Protein AF-A0A0S6W4I0-F1 (afdb_monomer_lite)

Sequence (98 aa):
MNDKISETAMAIASLRALANYESDAAIQSRDNLAECFLPEDRQAALKTLNSRAMIKPQIPQGMYEYVIARTTYFDSVFVEALKNSIEQIVFLGAGFNS

Radius of gyration: 14.66 Å; chains: 1; bounding box: 34×31×39 Å

Secondary structure (DSSP, 8-state):
------HHHHHHHHHHHHHTT-SSTTT----TTGGGGS-HHHHHHHSSHHHHHHHGGGSPTTHHHHHHHHHHHHHHHHHHHHHTT------TT-TT--

Foldseek 3Di:
DPPDQDPVLLVLLLLLCLLCPDPDPLSRHPPPCSLVPHPPVSVVLNPDPVSSVVVVVVDPPPPSVVSSVVLVVVVVVVVVCVVVVVPDDDDDPCRPPD

Structure (mmCIF, N/CA/C/O backbone):
data_AF-A0A0S6W4I0-F1
#
_entry.id   AF-A0A0S6W4I0-F1
#
loop_
_atom_site.group_PDB
_atom_site.id
_atom_site.type_symbol
_atom_site.label_atom_id
_atom_site.label_alt_id
_atom_site.label_comp_id
_atom_site.label_asym_id
_atom_site.label_entity_id
_atom_site.label_seq_id
_atom_site.pdbx_PDB_ins_code
_atom_site.Cartn_x
_atom_site.Cartn_y
_atom_site.Cartn_z
_atom_site.occupancy
_atom_site.B_iso_or_equiv
_atom_site.auth_seq_id
_atom_site.auth_comp_id
_atom_site.auth_asym_id
_atom_site.auth_atom_id
_atom_site.pdbx_PDB_model_num
ATOM 1 N N . MET A 1 1 ? 16.882 -17.743 12.574 1.00 37.91 1 MET A N 1
ATOM 2 C CA . MET A 1 1 ? 15.618 -17.811 11.816 1.00 37.91 1 MET A CA 1
ATOM 3 C C . MET A 1 1 ? 15.861 -17.058 10.528 1.00 37.91 1 MET A C 1
ATOM 5 O O . MET A 1 1 ? 16.411 -15.970 10.589 1.00 37.91 1 MET A O 1
ATOM 9 N N . ASN A 1 2 ? 15.609 -17.677 9.377 1.00 44.56 2 ASN A N 1
ATOM 10 C CA . ASN A 1 2 ? 15.698 -16.970 8.104 1.00 44.56 2 ASN A CA 1
ATOM 11 C C . ASN A 1 2 ? 14.382 -16.189 7.992 1.00 44.56 2 ASN A C 1
ATOM 13 O O . ASN A 1 2 ? 13.383 -16.766 7.565 1.00 44.56 2 ASN A O 1
ATOM 17 N N . ASP A 1 3 ? 14.343 -14.953 8.497 1.00 58.38 3 ASP A N 1
ATOM 18 C CA . ASP A 1 3 ? 13.152 -14.094 8.445 1.00 58.38 3 ASP A CA 1
ATOM 19 C C . ASP A 1 3 ? 12.915 -13.681 6.995 1.00 58.38 3 ASP A C 1
ATOM 21 O O . ASP A 1 3 ? 13.332 -12.625 6.520 1.00 58.38 3 ASP A O 1
ATOM 25 N N . LYS A 1 4 ? 12.305 -14.592 6.238 1.00 77.12 4 LYS A N 1
ATOM 26 C CA . LYS A 1 4 ? 11.978 -14.366 4.843 1.00 77.12 4 LYS A CA 1
ATOM 27 C C . LYS A 1 4 ? 10.815 -13.385 4.806 1.00 77.12 4 LYS A C 1
ATOM 29 O O . LYS A 1 4 ? 9.686 -13.737 5.147 1.00 77.12 4 LYS A O 1
ATOM 34 N N . ILE A 1 5 ? 11.113 -12.153 4.408 1.00 81.62 5 ILE A N 1
ATOM 35 C CA . ILE A 1 5 ? 10.112 -11.122 4.145 1.00 81.62 5 ILE A CA 1
ATOM 36 C C . ILE A 1 5 ? 9.054 -11.700 3.198 1.00 81.62 5 ILE A C 1
ATOM 38 O O . ILE A 1 5 ? 9.375 -12.367 2.213 1.00 81.62 5 ILE A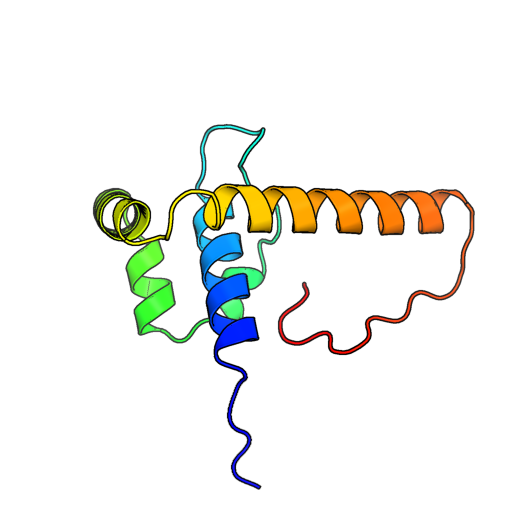 O 1
ATOM 42 N N . SER A 1 6 ? 7.779 -11.470 3.514 1.00 91.06 6 SER A N 1
ATOM 43 C CA . SER A 1 6 ? 6.681 -11.916 2.660 1.00 91.06 6 SER A CA 1
ATOM 44 C C . SER A 1 6 ? 6.731 -11.180 1.322 1.00 91.06 6 SER A C 1
ATOM 46 O O . SER A 1 6 ? 6.536 -9.964 1.269 1.00 91.06 6 SER A O 1
ATOM 48 N N . GLU A 1 7 ? 6.934 -11.925 0.234 1.00 92.19 7 GLU A N 1
ATOM 49 C CA . GLU A 1 7 ? 6.901 -11.381 -1.130 1.00 92.19 7 GLU A CA 1
ATOM 50 C C . GLU A 1 7 ? 5.561 -10.710 -1.435 1.00 92.19 7 GLU A C 1
ATOM 52 O O . GLU A 1 7 ? 5.512 -9.677 -2.098 1.00 92.19 7 GLU A O 1
ATOM 57 N N . THR A 1 8 ? 4.466 -11.247 -0.888 1.00 93.38 8 THR A N 1
ATOM 58 C CA . THR A 1 8 ? 3.146 -10.627 -1.011 1.00 93.38 8 THR A CA 1
ATOM 59 C C . THR A 1 8 ? 3.106 -9.283 -0.293 1.00 93.38 8 THR A C 1
ATOM 61 O O . THR A 1 8 ? 2.657 -8.306 -0.882 1.00 93.38 8 THR A O 1
ATOM 64 N N . ALA A 1 9 ? 3.605 -9.194 0.945 1.00 94.81 9 ALA A N 1
ATOM 65 C CA . ALA A 1 9 ? 3.640 -7.923 1.672 1.00 94.81 9 ALA A CA 1
ATOM 66 C C . ALA A 1 9 ? 4.488 -6.880 0.928 1.00 94.81 9 ALA A C 1
ATOM 68 O O . ALA A 1 9 ? 4.058 -5.740 0.762 1.00 94.81 9 ALA A O 1
ATOM 69 N N . MET A 1 10 ? 5.646 -7.295 0.414 1.00 95.75 10 MET A N 1
ATOM 70 C CA . MET A 1 10 ? 6.557 -6.443 -0.344 1.00 95.75 10 MET A CA 1
ATOM 71 C C . MET A 1 10 ? 5.944 -5.970 -1.675 1.00 95.75 10 MET A C 1
ATOM 73 O O . MET A 1 10 ? 6.055 -4.795 -2.027 1.00 95.75 10 MET A O 1
ATOM 77 N N . ALA A 1 11 ? 5.259 -6.850 -2.412 1.00 94.94 11 ALA A N 1
ATOM 78 C CA . ALA A 1 11 ? 4.557 -6.486 -3.643 1.00 94.94 11 ALA A CA 1
ATOM 79 C C . ALA A 1 11 ? 3.444 -5.465 -3.372 1.00 94.94 11 ALA A C 1
ATOM 81 O O . ALA A 1 11 ? 3.363 -4.450 -4.057 1.00 94.94 11 ALA A O 1
ATOM 82 N N . ILE A 1 12 ? 2.631 -5.689 -2.336 1.00 96.56 12 ILE A N 1
ATOM 83 C CA . ILE A 1 12 ? 1.566 -4.759 -1.948 1.00 96.56 12 ILE A CA 1
ATOM 84 C C . ILE A 1 12 ? 2.131 -3.393 -1.541 1.00 96.56 12 ILE A C 1
ATOM 86 O O . ILE A 1 12 ? 1.634 -2.378 -2.025 1.00 96.56 12 ILE A O 1
ATOM 90 N N . ALA A 1 13 ? 3.175 -3.357 -0.707 1.00 97.00 13 ALA A N 1
ATOM 91 C CA . ALA A 1 13 ? 3.827 -2.107 -0.316 1.00 97.00 13 ALA A CA 1
ATOM 92 C C . ALA A 1 13 ? 4.407 -1.366 -1.532 1.00 97.00 13 ALA A C 1
ATOM 94 O O . ALA A 1 13 ? 4.247 -0.156 -1.647 1.00 97.00 13 ALA A O 1
ATOM 95 N N . SER A 1 14 ? 4.991 -2.093 -2.495 1.00 96.56 14 SER A N 1
ATOM 96 C CA . SER A 1 14 ? 5.527 -1.500 -3.732 1.00 96.56 14 SER A CA 1
ATOM 97 C C . SER A 1 14 ? 4.437 -0.800 -4.553 1.00 96.56 14 SER A C 1
ATOM 99 O O . SER A 1 14 ? 4.665 0.286 -5.081 1.00 96.56 14 SER A O 1
ATOM 101 N N . LEU A 1 15 ? 3.242 -1.397 -4.644 1.00 96.75 15 LEU A N 1
ATOM 102 C CA . LEU A 1 15 ? 2.109 -0.805 -5.363 1.00 96.75 15 LEU A CA 1
ATOM 103 C C . LEU A 1 15 ? 1.556 0.432 -4.643 1.00 96.75 15 LEU A C 1
ATOM 105 O O . LEU A 1 15 ? 1.268 1.425 -5.305 1.00 96.75 15 LEU A O 1
ATOM 109 N N . ARG A 1 16 ? 1.458 0.415 -3.305 1.00 97.12 16 ARG A N 1
ATOM 110 C CA . ARG A 1 16 ? 1.037 1.599 -2.533 1.00 97.12 16 ARG A CA 1
ATOM 111 C C . ARG A 1 16 ? 2.056 2.736 -2.615 1.00 97.12 16 ARG A C 1
ATOM 113 O O . ARG A 1 16 ? 1.667 3.880 -2.821 1.00 97.12 16 ARG A O 1
ATOM 120 N N . ALA A 1 17 ? 3.349 2.417 -2.559 1.00 97.31 17 ALA A N 1
ATOM 121 C CA . ALA A 1 17 ? 4.421 3.392 -2.745 1.00 97.31 17 ALA A CA 1
ATOM 122 C C . ALA A 1 17 ? 4.369 4.031 -4.140 1.00 97.31 17 ALA A C 1
ATOM 124 O O . ALA A 1 17 ? 4.448 5.251 -4.264 1.00 97.31 17 ALA A O 1
ATOM 125 N N . LEU A 1 18 ? 4.168 3.227 -5.192 1.00 96.50 18 LEU A N 1
ATOM 126 C CA . LEU A 1 18 ? 3.968 3.733 -6.552 1.00 96.50 18 LEU A CA 1
ATOM 127 C C . LEU A 1 18 ? 2.747 4.659 -6.638 1.00 96.50 18 LEU A C 1
ATOM 129 O O . LEU A 1 18 ? 2.832 5.719 -7.262 1.00 96.50 18 LEU A O 1
ATOM 133 N N . ALA A 1 19 ? 1.655 4.292 -5.967 1.00 95.81 19 ALA A N 1
ATOM 134 C CA . ALA A 1 19 ? 0.411 5.049 -5.963 1.00 95.81 19 ALA A CA 1
ATOM 135 C C . ALA A 1 19 ? 0.508 6.423 -5.286 1.00 95.81 19 ALA A C 1
ATOM 137 O O . ALA A 1 19 ? -0.281 7.306 -5.613 1.00 95.81 19 ALA A O 1
ATOM 138 N N . ASN A 1 20 ? 1.488 6.673 -4.414 1.00 94.94 20 ASN A N 1
ATOM 139 C CA . ASN A 1 20 ? 1.696 8.015 -3.850 1.00 94.94 20 ASN A CA 1
ATOM 140 C C . ASN A 1 20 ? 2.075 9.054 -4.920 1.00 94.94 20 ASN A C 1
ATOM 142 O O . ASN A 1 20 ? 1.826 10.249 -4.754 1.00 94.94 20 ASN A O 1
ATOM 146 N N . TYR A 1 21 ? 2.664 8.600 -6.030 1.00 93.81 21 TYR A N 1
ATOM 147 C CA . TYR A 1 21 ? 3.107 9.450 -7.136 1.00 93.81 21 TYR A CA 1
ATOM 148 C C . TYR A 1 21 ? 2.031 9.675 -8.208 1.00 93.81 21 TYR A C 1
ATOM 150 O O . TYR A 1 21 ? 2.332 10.276 -9.245 1.00 93.81 21 TYR A O 1
ATOM 158 N N . GLU A 1 22 ? 0.806 9.183 -8.010 1.00 93.19 22 GLU A N 1
ATOM 159 C CA . GLU A 1 22 ? -0.301 9.455 -8.929 1.00 93.19 22 GLU A CA 1
ATOM 160 C C . GLU A 1 22 ? -0.767 10.903 -8.835 1.00 93.19 22 GLU A C 1
ATOM 162 O O . GLU A 1 22 ? -0.841 11.484 -7.754 1.00 93.19 22 GLU A O 1
ATOM 167 N N . SER A 1 23 ? -1.134 11.477 -9.981 1.00 90.94 23 SER A N 1
ATOM 168 C CA . SER A 1 23 ? -1.749 12.806 -10.041 1.00 90.94 23 SER A CA 1
ATOM 169 C C . SER A 1 23 ? -3.266 12.771 -9.869 1.00 90.94 23 SER A C 1
ATOM 171 O O . SER A 1 23 ? -3.860 13.773 -9.482 1.00 90.94 23 SER A O 1
ATOM 173 N N . ASP A 1 24 ? -3.905 11.648 -10.205 1.00 91.19 24 ASP A N 1
ATOM 174 C CA . ASP A 1 24 ? -5.341 11.476 -10.013 1.00 91.19 24 ASP A CA 1
ATOM 175 C C . ASP A 1 24 ? -5.623 11.090 -8.556 1.00 91.19 24 ASP A C 1
ATOM 177 O O . ASP A 1 24 ? -5.225 10.028 -8.079 1.00 91.19 24 ASP A O 1
ATOM 181 N N . ALA A 1 25 ? -6.335 11.972 -7.856 1.00 88.31 25 ALA A N 1
ATOM 182 C CA . ALA A 1 25 ? -6.676 11.816 -6.449 1.00 88.31 25 ALA A CA 1
ATOM 183 C C . ALA A 1 25 ? -7.518 10.562 -6.151 1.00 88.31 25 ALA A C 1
ATOM 185 O O . ALA A 1 25 ? -7.524 10.112 -5.008 1.00 88.31 25 ALA A O 1
ATOM 186 N N . ALA A 1 26 ? -8.222 9.998 -7.140 1.00 87.19 26 ALA A N 1
ATOM 187 C CA . ALA A 1 26 ? -9.001 8.771 -6.966 1.00 87.19 26 ALA A CA 1
ATOM 188 C C . ALA A 1 26 ? -8.123 7.514 -6.848 1.00 87.19 26 ALA A C 1
ATOM 190 O O . ALA A 1 26 ? -8.546 6.525 -6.253 1.00 87.19 26 ALA A O 1
ATOM 191 N N . ILE A 1 27 ? -6.910 7.555 -7.406 1.00 88.50 27 ILE A N 1
ATOM 192 C CA . ILE A 1 27 ? -5.944 6.446 -7.391 1.00 88.50 27 ILE A CA 1
ATOM 193 C C . ILE A 1 27 ? -4.693 6.763 -6.563 1.00 88.50 27 ILE A C 1
ATOM 195 O O . ILE A 1 27 ? -3.872 5.881 -6.317 1.00 88.50 27 ILE A O 1
ATOM 199 N N . GLN A 1 28 ? -4.537 8.010 -6.122 1.00 91.81 28 GLN A N 1
ATOM 200 C CA . GLN A 1 28 ? -3.415 8.416 -5.295 1.00 91.81 28 GLN A CA 1
ATOM 201 C C . GLN A 1 28 ? -3.494 7.766 -3.912 1.00 91.81 28 GLN A C 1
ATOM 203 O O . GLN A 1 28 ? -4.424 8.001 -3.137 1.00 91.81 28 GLN A O 1
ATOM 208 N N . SER A 1 29 ? -2.474 6.977 -3.586 1.00 88.62 29 SER A N 1
ATOM 209 C CA . SER A 1 29 ? -2.269 6.476 -2.228 1.00 88.62 29 SER A CA 1
ATOM 210 C C . SER A 1 29 ? -1.792 7.607 -1.315 1.00 88.62 29 SER A C 1
ATOM 212 O O . SER A 1 29 ? -1.104 8.531 -1.746 1.00 88.62 29 SER A O 1
ATOM 214 N N . ARG A 1 30 ? -2.171 7.539 -0.036 1.00 89.19 30 ARG A N 1
ATOM 215 C CA . ARG A 1 30 ? -1.697 8.454 1.018 1.00 89.19 30 ARG A CA 1
ATOM 216 C C . ARG A 1 30 ? -0.727 7.782 1.995 1.00 89.19 30 ARG A C 1
ATOM 218 O O . ARG A 1 30 ? -0.374 8.376 3.011 1.00 89.19 30 ARG A O 1
ATOM 225 N N . ASP A 1 31 ? -0.290 6.565 1.683 1.00 95.25 31 ASP A N 1
ATOM 226 C CA . ASP A 1 31 ? 0.669 5.788 2.470 1.00 95.25 31 ASP A CA 1
ATOM 227 C C . ASP A 1 31 ? 2.104 6.270 2.201 1.00 95.25 31 ASP A C 1
ATOM 229 O O . ASP A 1 31 ? 2.885 5.630 1.497 1.00 95.25 31 ASP A O 1
ATOM 233 N N . ASN A 1 32 ? 2.465 7.426 2.762 1.00 93.62 32 ASN A N 1
ATOM 234 C CA . ASN A 1 32 ? 3.789 8.043 2.592 1.00 93.62 32 ASN A CA 1
ATOM 235 C C . ASN A 1 32 ? 4.944 7.217 3.192 1.00 93.62 32 ASN A C 1
ATOM 237 O O . ASN A 1 32 ? 6.107 7.567 2.995 1.00 93.62 32 ASN A O 1
ATOM 241 N N . LEU A 1 33 ? 4.639 6.149 3.934 1.00 96.56 33 LEU A N 1
ATOM 242 C CA . LEU A 1 33 ? 5.623 5.284 4.580 1.00 96.56 33 LEU A CA 1
ATOM 243 C C . LEU A 1 33 ? 5.888 4.003 3.780 1.00 96.56 33 LEU A C 1
ATOM 245 O O . LEU A 1 33 ? 6.944 3.401 3.965 1.00 96.56 33 LEU A O 1
ATOM 249 N N . ALA A 1 34 ? 5.004 3.623 2.849 1.00 96.88 34 ALA A N 1
ATOM 250 C CA . ALA A 1 34 ? 5.157 2.443 1.995 1.00 96.88 34 ALA A CA 1
ATOM 251 C C . ALA A 1 34 ? 6.552 2.329 1.360 1.00 96.88 34 ALA A C 1
ATOM 253 O O . ALA A 1 34 ? 7.145 1.251 1.345 1.00 96.88 34 ALA A O 1
ATOM 254 N N . GLU A 1 35 ? 7.079 3.444 0.840 1.00 96.12 35 GLU A N 1
ATOM 255 C CA . GLU A 1 35 ? 8.382 3.491 0.170 1.00 96.12 35 GLU A CA 1
ATOM 256 C C . GLU A 1 35 ? 9.540 3.164 1.126 1.00 96.12 35 GLU A C 1
ATOM 258 O O . GLU A 1 35 ? 10.500 2.511 0.721 1.00 96.12 35 GLU A O 1
ATOM 263 N N . CYS A 1 36 ? 9.424 3.526 2.409 1.00 95.75 36 CYS A N 1
ATOM 264 C CA . CYS A 1 36 ? 10.449 3.272 3.424 1.00 95.75 36 CYS A CA 1
ATOM 265 C C . CYS A 1 36 ? 10.647 1.780 3.723 1.00 95.75 36 CYS A C 1
ATOM 267 O O . CYS A 1 36 ? 11.719 1.394 4.186 1.00 95.75 36 CYS A O 1
ATOM 269 N N . PHE A 1 37 ? 9.644 0.936 3.462 1.00 94.56 37 PHE A N 1
ATOM 270 C CA . PHE A 1 37 ? 9.758 -0.516 3.639 1.00 94.56 37 PHE A CA 1
ATOM 271 C C . PHE A 1 37 ? 10.428 -1.217 2.456 1.00 94.56 37 PHE A C 1
ATOM 273 O O . PHE A 1 37 ? 10.762 -2.400 2.551 1.00 94.56 37 PHE A O 1
ATOM 280 N N . LEU A 1 38 ? 10.593 -0.523 1.328 1.00 95.44 38 LEU A N 1
ATOM 281 C CA . LEU A 1 38 ? 11.132 -1.119 0.117 1.00 95.44 38 LEU A CA 1
ATOM 282 C C . LEU A 1 38 ? 12.664 -1.175 0.161 1.00 95.44 38 LEU A C 1
ATOM 284 O O . LEU A 1 38 ? 13.297 -0.270 0.704 1.00 95.44 38 LEU A O 1
ATOM 288 N N . PRO A 1 39 ? 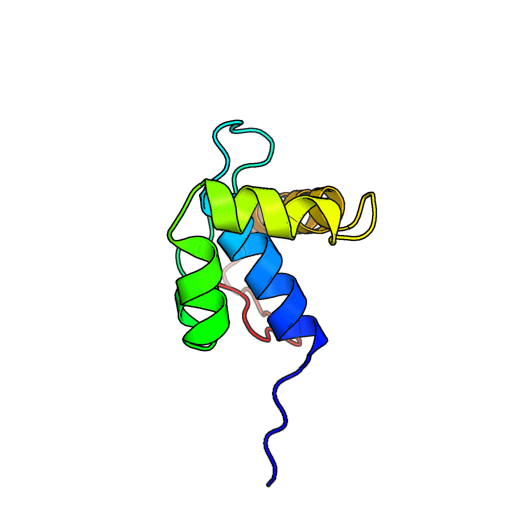13.287 -2.189 -0.457 1.00 94.38 39 PRO A N 1
ATOM 289 C CA . PRO A 1 39 ? 14.724 -2.181 -0.701 1.00 94.38 39 PRO A CA 1
ATOM 290 C C . PRO A 1 39 ? 15.127 -1.049 -1.663 1.00 94.38 39 PRO A C 1
ATOM 292 O O . PRO A 1 39 ? 14.311 -0.528 -2.430 1.00 94.38 39 PRO A O 1
ATOM 295 N N . GLU A 1 40 ? 16.404 -0.662 -1.618 1.00 94.50 40 GLU A N 1
ATOM 296 C CA . GLU A 1 40 ? 16.938 0.513 -2.325 1.00 94.50 40 GLU A CA 1
ATOM 297 C C . GLU A 1 40 ? 16.716 0.478 -3.844 1.00 94.50 40 GLU A C 1
ATOM 299 O O . GLU A 1 40 ? 16.469 1.516 -4.459 1.00 94.50 40 GLU A O 1
ATOM 304 N N . ASP A 1 41 ? 16.767 -0.707 -4.453 1.00 91.12 41 ASP A N 1
ATOM 305 C CA . ASP A 1 41 ? 16.526 -0.918 -5.881 1.00 91.12 41 ASP A CA 1
ATOM 306 C C . ASP A 1 41 ? 15.088 -0.547 -6.276 1.00 91.12 41 ASP A C 1
ATOM 308 O O . ASP A 1 41 ? 14.868 0.152 -7.270 1.00 91.12 41 ASP A O 1
ATOM 312 N N . ARG A 1 42 ? 14.103 -0.936 -5.460 1.00 93.19 42 ARG A N 1
ATOM 313 C CA . ARG A 1 42 ? 12.692 -0.588 -5.669 1.00 93.19 42 ARG A CA 1
ATOM 314 C C . ARG A 1 42 ? 12.416 0.880 -5.370 1.00 93.19 42 ARG A C 1
ATOM 316 O O . ARG A 1 42 ? 11.692 1.505 -6.139 1.00 93.19 42 ARG A O 1
ATOM 323 N N . GLN A 1 43 ? 13.023 1.454 -4.329 1.00 95.19 43 GLN A N 1
ATOM 324 C CA . GLN A 1 43 ? 12.933 2.900 -4.074 1.00 95.19 43 GLN A CA 1
ATOM 325 C C . GLN A 1 43 ? 13.495 3.700 -5.257 1.00 95.19 43 GLN A C 1
ATOM 327 O O . GLN A 1 43 ? 12.866 4.634 -5.752 1.00 95.19 43 GLN A O 1
ATOM 332 N N . ALA A 1 44 ? 14.661 3.308 -5.783 1.00 93.19 44 ALA A N 1
ATOM 333 C CA . ALA A 1 44 ? 15.265 3.956 -6.945 1.00 93.19 44 ALA A CA 1
ATOM 334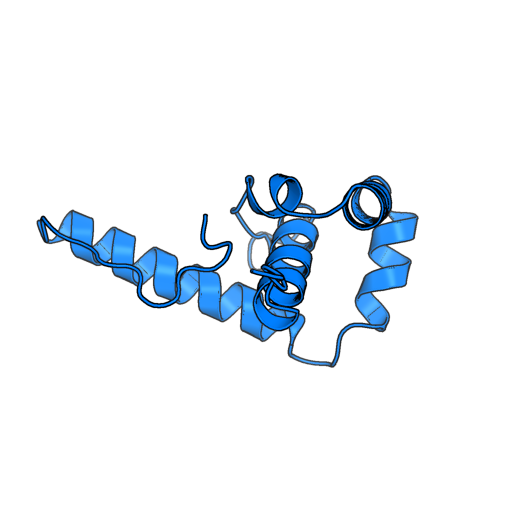 C C . ALA A 1 44 ? 14.344 3.917 -8.175 1.00 93.19 44 ALA A C 1
ATOM 336 O O . ALA A 1 44 ? 14.234 4.915 -8.893 1.00 93.19 44 ALA A O 1
ATOM 337 N N . ALA A 1 45 ? 13.629 2.808 -8.377 1.00 92.25 45 ALA A N 1
ATOM 338 C CA . ALA A 1 45 ? 12.667 2.644 -9.461 1.00 92.25 45 ALA A CA 1
ATOM 339 C C . ALA A 1 45 ? 11.457 3.601 -9.360 1.00 92.25 45 ALA A C 1
ATOM 341 O O . ALA A 1 45 ? 10.821 3.895 -10.376 1.00 92.25 45 ALA A O 1
ATOM 342 N N . LEU A 1 46 ? 11.167 4.158 -8.179 1.00 94.25 46 LEU A N 1
ATOM 343 C CA . LEU A 1 46 ? 10.084 5.125 -7.971 1.00 94.25 46 LEU A CA 1
ATOM 344 C C . LEU A 1 46 ? 10.500 6.584 -8.189 1.00 94.25 46 LEU A C 1
ATOM 346 O O . LEU A 1 46 ? 9.624 7.425 -8.362 1.00 94.25 46 LEU A O 1
ATOM 350 N N . LYS A 1 47 ? 11.797 6.915 -8.255 1.00 91.69 47 LYS A N 1
ATOM 351 C CA . LYS A 1 47 ? 12.272 8.317 -8.243 1.00 91.69 47 LYS A CA 1
ATOM 352 C C . LYS A 1 47 ? 11.911 9.129 -9.487 1.00 91.69 47 LYS A C 1
ATOM 354 O O . LYS A 1 47 ? 11.724 10.340 -9.395 1.00 91.69 47 LYS A O 1
ATOM 359 N N . THR A 1 48 ? 11.804 8.499 -10.658 1.00 93.31 48 THR A N 1
ATOM 360 C CA . THR A 1 48 ? 11.600 9.219 -11.929 1.00 93.31 48 THR A CA 1
ATOM 361 C C . THR A 1 48 ? 10.257 8.896 -12.571 1.00 93.31 48 THR A C 1
ATOM 363 O O . THR A 1 48 ? 9.736 7.792 -12.438 1.00 93.31 48 THR A O 1
ATOM 366 N N . LEU A 1 49 ? 9.698 9.850 -13.322 1.00 93.12 49 LEU A N 1
ATOM 367 C CA . LEU A 1 49 ? 8.459 9.619 -14.068 1.00 93.12 49 LEU A CA 1
ATOM 368 C C . LEU A 1 49 ? 8.616 8.481 -15.087 1.00 93.12 49 LEU A C 1
ATOM 370 O O . LEU A 1 49 ? 7.743 7.624 -15.185 1.00 93.12 49 LEU A O 1
ATOM 374 N N . ASN A 1 50 ? 9.750 8.443 -15.794 1.00 94.75 50 ASN A N 1
ATOM 375 C CA . ASN A 1 50 ? 10.028 7.427 -16.808 1.00 94.75 50 ASN A CA 1
ATOM 376 C C . ASN A 1 50 ? 10.100 6.022 -16.202 1.00 94.75 50 ASN A C 1
ATOM 378 O O . ASN A 1 50 ? 9.497 5.099 -16.738 1.00 94.75 50 ASN A O 1
ATOM 382 N N . SER A 1 51 ? 10.786 5.849 -15.067 1.00 94.00 51 SER A N 1
ATOM 383 C CA . SER A 1 51 ? 10.866 4.543 -14.403 1.00 94.00 51 SER A CA 1
ATOM 384 C C . SER A 1 51 ? 9.493 4.069 -13.924 1.00 94.00 51 SER A C 1
ATOM 386 O O . SER A 1 51 ? 9.110 2.937 -14.209 1.00 94.00 51 SER A O 1
ATOM 388 N N . ARG A 1 52 ? 8.691 4.951 -13.313 1.00 94.31 52 ARG A N 1
ATOM 389 C CA . AR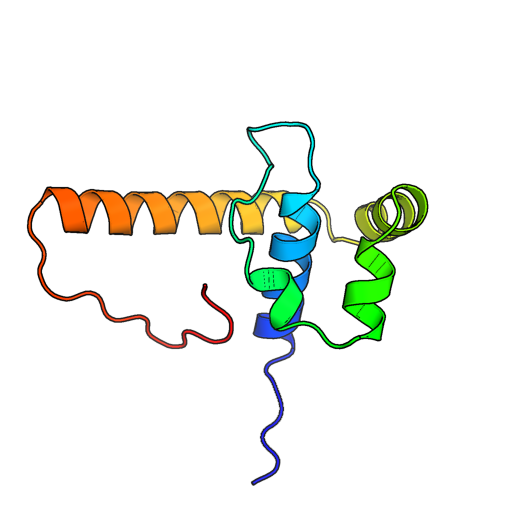G A 1 52 ? 7.305 4.636 -12.922 1.00 94.31 52 ARG A CA 1
ATOM 390 C C . ARG A 1 52 ? 6.437 4.253 -14.127 1.00 94.31 52 ARG A C 1
ATOM 392 O O . ARG A 1 52 ? 5.695 3.274 -14.060 1.00 94.31 52 ARG A O 1
ATOM 399 N N . ALA A 1 53 ? 6.567 4.972 -15.243 1.00 92.94 53 ALA A N 1
ATOM 400 C CA . ALA A 1 53 ? 5.848 4.681 -16.485 1.00 92.94 53 ALA A CA 1
ATOM 401 C C . ALA A 1 53 ? 6.250 3.337 -17.118 1.00 92.94 53 ALA A C 1
ATOM 403 O O . ALA A 1 53 ? 5.414 2.696 -17.745 1.00 92.94 53 ALA A O 1
ATOM 404 N N . MET A 1 54 ? 7.490 2.879 -16.920 1.00 93.88 54 MET A N 1
ATOM 405 C CA . MET A 1 54 ? 7.950 1.559 -17.374 1.00 93.88 54 MET A CA 1
ATOM 406 C C . MET A 1 54 ? 7.461 0.412 -16.480 1.00 93.88 54 MET A C 1
ATOM 408 O O . MET A 1 54 ? 7.311 -0.712 -16.958 1.00 93.88 54 MET A O 1
ATOM 412 N N . ILE A 1 55 ? 7.220 0.669 -15.192 1.00 92.69 55 ILE A N 1
ATOM 413 C CA . ILE A 1 55 ? 6.762 -0.342 -14.224 1.00 92.69 55 ILE A CA 1
ATOM 414 C C . ILE A 1 55 ? 5.264 -0.596 -14.366 1.00 92.69 55 ILE A C 1
ATOM 416 O O . ILE A 1 55 ? 4.846 -1.751 -14.376 1.00 92.69 55 ILE A O 1
ATOM 420 N N . LYS A 1 56 ? 4.452 0.462 -14.500 1.00 90.62 56 LYS A N 1
ATOM 421 C CA . LYS A 1 56 ? 2.982 0.352 -14.529 1.00 90.62 56 LYS A CA 1
ATOM 422 C C . LYS A 1 56 ? 2.438 -0.713 -15.500 1.00 90.62 56 LYS A C 1
ATOM 424 O O . LYS A 1 56 ? 1.606 -1.503 -15.064 1.00 90.62 56 LYS A O 1
ATOM 429 N N . PRO A 1 57 ? 2.908 -0.813 -16.759 1.00 94.00 57 PRO A N 1
ATOM 430 C CA . PRO A 1 57 ? 2.415 -1.813 -17.711 1.00 94.00 57 PRO A CA 1
ATOM 431 C C . PRO A 1 57 ? 2.725 -3.266 -17.328 1.00 94.00 57 PRO A C 1
ATOM 433 O O . PRO A 1 57 ? 2.130 -4.182 -17.884 1.00 94.00 57 PRO A O 1
ATOM 436 N N . GLN A 1 58 ? 3.674 -3.489 -16.415 1.00 94.06 58 GLN A N 1
ATOM 437 C CA . GLN A 1 58 ? 4.058 -4.823 -15.947 1.00 94.06 58 GLN A CA 1
ATOM 438 C C . GLN A 1 58 ? 3.152 -5.318 -14.812 1.00 94.06 58 GLN A C 1
ATOM 440 O O . GLN A 1 58 ? 3.206 -6.491 -14.442 1.00 94.06 58 GLN A O 1
ATOM 445 N N . ILE A 1 59 ? 2.329 -4.435 -14.240 1.00 95.00 59 ILE A N 1
ATOM 446 C CA . ILE A 1 59 ? 1.391 -4.789 -13.180 1.00 95.00 59 ILE A CA 1
ATOM 447 C C . ILE A 1 59 ? 0.193 -5.497 -13.825 1.00 95.00 59 ILE A C 1
ATOM 449 O O . ILE A 1 59 ? -0.384 -4.963 -14.775 1.00 95.00 59 ILE A O 1
ATOM 453 N N . PRO A 1 60 ? -0.217 -6.677 -13.324 1.00 96.06 60 PRO A N 1
ATOM 454 C CA . PRO A 1 60 ? -1.407 -7.351 -13.823 1.00 96.06 60 PRO A CA 1
ATOM 455 C C . PRO A 1 60 ? -2.631 -6.433 -13.797 1.00 96.06 60 PRO A C 1
ATOM 457 O O . PRO A 1 60 ? -2.873 -5.735 -12.808 1.00 96.06 60 PRO A O 1
ATOM 460 N N . GLN A 1 61 ? -3.414 -6.458 -14.875 1.00 94.31 61 GLN A N 1
ATOM 461 C CA . GLN A 1 61 ? -4.602 -5.621 -15.016 1.00 94.31 61 GLN A CA 1
ATOM 462 C C . GLN A 1 61 ? -5.543 -5.791 -13.813 1.00 94.31 61 GLN A C 1
ATOM 464 O O . GLN A 1 61 ? -5.870 -6.913 -13.424 1.00 94.31 61 GLN A O 1
ATOM 469 N N . GLY A 1 62 ? -5.975 -4.674 -13.224 1.00 93.25 62 GLY A N 1
ATOM 470 C CA . GLY A 1 62 ? -6.873 -4.650 -12.070 1.00 93.25 62 GLY A CA 1
ATOM 471 C C . GLY A 1 62 ? -6.177 -4.823 -10.719 1.00 93.25 62 GLY A C 1
ATOM 472 O O . GLY A 1 62 ? -6.773 -4.494 -9.697 1.00 93.25 62 GLY A O 1
ATOM 473 N N . MET A 1 63 ? -4.930 -5.308 -10.671 1.00 94.94 63 MET A N 1
ATOM 474 C CA . MET A 1 63 ? -4.205 -5.483 -9.406 1.00 94.94 63 MET A CA 1
ATOM 475 C C . MET A 1 63 ? -3.883 -4.136 -8.762 1.00 94.94 63 MET A C 1
ATOM 477 O O . MET A 1 63 ? -3.999 -3.988 -7.547 1.00 94.94 63 MET A O 1
ATOM 481 N N . TYR A 1 64 ? -3.481 -3.156 -9.569 1.00 94.00 64 TYR A N 1
ATOM 482 C CA . TYR A 1 64 ? -3.125 -1.833 -9.073 1.00 94.00 64 TYR A CA 1
ATOM 483 C C . TYR A 1 64 ? -4.335 -1.139 -8.441 1.00 94.00 64 TYR A C 1
ATOM 485 O O . TYR A 1 64 ? -4.305 -0.758 -7.270 1.00 94.00 64 TYR A O 1
ATOM 493 N N . GLU A 1 65 ? -5.434 -1.087 -9.190 1.00 93.00 65 GLU A N 1
ATOM 494 C CA . GLU A 1 65 ? -6.702 -0.494 -8.781 1.00 93.00 65 GLU A CA 1
ATOM 495 C C . GLU A 1 65 ? -7.283 -1.217 -7.565 1.00 93.00 65 GLU A C 1
ATOM 497 O O . GLU A 1 65 ? -7.725 -0.573 -6.614 1.00 93.00 65 GLU A O 1
ATOM 502 N N . TYR A 1 66 ? -7.224 -2.552 -7.548 1.00 95.38 66 TYR A N 1
ATOM 503 C CA . TYR A 1 66 ? -7.660 -3.352 -6.407 1.00 95.38 66 TYR A CA 1
ATOM 504 C C . TYR A 1 66 ? -6.886 -3.006 -5.134 1.00 95.38 66 TYR A C 1
ATOM 506 O O . TYR A 1 66 ? -7.491 -2.837 -4.077 1.00 95.38 66 TYR A O 1
ATOM 514 N N . VAL A 1 67 ? -5.556 -2.893 -5.206 1.00 96.00 67 VAL A N 1
ATOM 515 C CA . VAL A 1 67 ? -4.733 -2.605 -4.022 1.00 96.00 67 VAL A CA 1
ATOM 516 C C . VAL A 1 67 ? -5.026 -1.222 -3.459 1.00 96.00 67 VAL A C 1
ATOM 518 O O . VAL A 1 67 ? -5.132 -1.091 -2.236 1.00 96.00 67 VAL A O 1
ATOM 521 N N . ILE A 1 68 ? -5.196 -0.222 -4.322 1.00 95.12 68 ILE A N 1
ATOM 522 C CA . ILE A 1 68 ? -5.546 1.136 -3.901 1.00 95.12 68 ILE A CA 1
ATOM 523 C C . ILE A 1 68 ? -6.942 1.143 -3.276 1.00 95.12 68 ILE A C 1
ATOM 525 O O . ILE A 1 68 ? -7.079 1.518 -2.113 1.00 95.12 68 ILE A O 1
ATOM 529 N N . ALA A 1 69 ? -7.950 0.622 -3.982 1.00 95.06 69 ALA A N 1
ATOM 530 C CA . ALA A 1 69 ? -9.328 0.580 -3.493 1.00 95.06 69 ALA A CA 1
ATOM 531 C C . ALA A 1 69 ? -9.450 -0.179 -2.162 1.00 95.06 69 ALA A C 1
ATOM 533 O O . ALA A 1 69 ? -10.121 0.284 -1.241 1.00 95.06 69 ALA A O 1
ATOM 534 N N . ARG A 1 70 ? -8.757 -1.318 -2.025 1.00 95.69 70 ARG A N 1
ATOM 535 C CA . ARG A 1 70 ? -8.703 -2.091 -0.778 1.00 95.69 70 ARG A CA 1
ATOM 536 C C . ARG A 1 70 ? -8.102 -1.273 0.365 1.00 95.69 70 ARG A C 1
ATOM 538 O O . ARG A 1 70 ? -8.625 -1.328 1.471 1.00 95.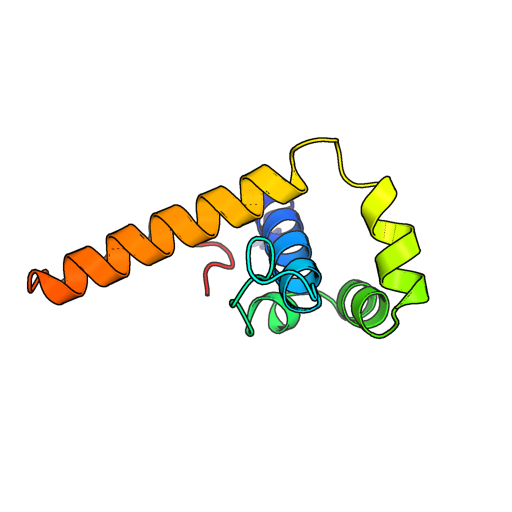69 70 ARG A O 1
ATOM 545 N N . THR A 1 71 ? -7.013 -0.548 0.111 1.00 95.81 71 THR A N 1
ATOM 546 C CA . THR A 1 71 ? -6.350 0.283 1.131 1.00 95.81 71 THR A CA 1
ATOM 547 C C . THR A 1 71 ? -7.281 1.407 1.576 1.00 95.81 71 THR A C 1
ATOM 549 O O . THR A 1 71 ? -7.618 1.481 2.752 1.00 95.81 71 THR A O 1
ATOM 552 N N . THR A 1 72 ? -7.822 2.179 0.630 1.00 94.88 72 THR A N 1
ATOM 553 C CA . THR A 1 72 ? -8.768 3.267 0.920 1.00 94.88 72 THR A CA 1
ATOM 554 C C . THR A 1 72 ? -10.007 2.784 1.676 1.00 94.88 72 THR A C 1
ATOM 556 O O . THR A 1 72 ? -10.479 3.464 2.587 1.00 94.88 72 THR A O 1
ATOM 559 N N . TYR A 1 73 ? -10.531 1.604 1.330 1.00 96.12 73 TYR A N 1
ATOM 560 C CA . TYR A 1 73 ? -11.658 1.010 2.042 1.00 96.12 73 TYR A CA 1
ATOM 561 C C . TYR A 1 73 ? -11.318 0.740 3.511 1.00 96.12 73 TYR A C 1
ATOM 563 O O . TYR A 1 73 ? -12.027 1.219 4.394 1.00 96.12 73 TYR A O 1
ATOM 571 N N . PHE A 1 74 ? -10.227 0.025 3.795 1.00 96.44 74 PHE A N 1
ATOM 572 C CA . PHE A 1 74 ? -9.859 -0.280 5.179 1.00 96.44 74 PHE A CA 1
ATOM 573 C C . PHE A 1 74 ? -9.483 0.972 5.977 1.00 96.44 74 PHE A C 1
ATOM 575 O O . PHE A 1 74 ? -9.922 1.095 7.119 1.00 96.44 74 PHE A O 1
ATOM 582 N N . ASP A 1 75 ? -8.790 1.938 5.371 1.00 95.31 75 ASP A N 1
ATOM 583 C CA . ASP A 1 75 ? -8.524 3.239 5.996 1.00 95.31 75 ASP A CA 1
ATOM 584 C C . ASP A 1 75 ? -9.828 3.914 6.431 1.00 95.31 75 ASP A C 1
ATOM 586 O O . ASP A 1 75 ? -9.944 4.394 7.560 1.00 95.31 75 ASP A O 1
ATOM 590 N N . SER A 1 76 ? -10.845 3.901 5.561 1.00 96.00 76 SER A N 1
ATOM 591 C CA . SER A 1 76 ? -12.152 4.476 5.881 1.00 96.00 76 SER A CA 1
ATOM 592 C C . SER A 1 76 ? -12.842 3.752 7.041 1.00 96.00 76 SER A C 1
ATOM 594 O O . SER A 1 76 ? -13.373 4.421 7.927 1.00 96.00 76 SER A O 1
ATOM 596 N N . VAL A 1 77 ? -12.752 2.417 7.097 1.00 97.25 77 VAL A N 1
ATOM 597 C CA . VAL A 1 77 ? -13.306 1.599 8.188 1.00 97.25 77 VAL A CA 1
ATOM 598 C C . VAL A 1 77 ? -12.638 1.942 9.519 1.00 97.25 77 VAL A C 1
ATOM 600 O O . VAL A 1 77 ? -13.326 2.103 10.526 1.00 97.25 77 VAL A O 1
ATOM 603 N N . PHE A 1 78 ? -11.313 2.104 9.551 1.00 95.94 78 PHE A N 1
ATOM 604 C CA . PHE A 1 78 ? -10.603 2.459 10.784 1.00 95.94 78 PHE A CA 1
ATOM 605 C C . PHE A 1 78 ? -10.879 3.897 11.218 1.00 95.94 78 PHE A C 1
ATOM 607 O O . PHE A 1 78 ? -11.118 4.148 12.398 1.00 95.94 78 PHE A O 1
ATOM 614 N N . VAL A 1 79 ? -10.918 4.843 10.279 1.00 96.12 79 VAL A N 1
ATOM 615 C CA . VAL A 1 79 ? -11.302 6.231 10.571 1.00 96.12 79 VAL A CA 1
ATOM 616 C C . VAL A 1 79 ? -12.728 6.297 11.121 1.00 96.12 79 VAL A C 1
ATOM 618 O O . VAL A 1 79 ? -12.992 7.051 12.058 1.00 96.12 79 VAL A O 1
ATOM 621 N N . GLU A 1 80 ? -13.654 5.515 10.572 1.00 97.94 80 GLU A N 1
ATOM 622 C CA . GLU A 1 80 ? -15.022 5.416 11.078 1.00 97.94 80 GLU A CA 1
ATOM 623 C C . GLU A 1 80 ? -15.082 4.764 12.466 1.00 97.94 80 GLU A C 1
ATOM 625 O O . GLU A 1 80 ? -15.774 5.274 13.346 1.00 97.94 80 GLU A O 1
ATOM 630 N N . ALA A 1 81 ? -14.319 3.697 12.705 1.00 97.50 81 ALA A N 1
ATOM 631 C CA . ALA A 1 81 ? -14.210 3.069 14.020 1.00 97.50 81 ALA A CA 1
ATOM 632 C C . ALA A 1 81 ? -13.739 4.070 15.089 1.00 97.50 81 ALA A C 1
ATOM 634 O O . ALA A 1 81 ? -14.347 4.170 16.156 1.00 97.50 81 ALA A O 1
ATOM 635 N N . LEU A 1 82 ? -12.719 4.875 14.772 1.00 96.62 82 LEU A N 1
ATOM 636 C CA .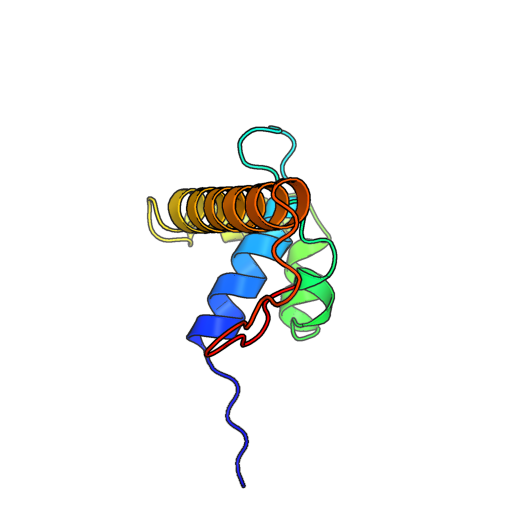 LEU A 1 82 ? -12.218 5.929 15.658 1.00 96.62 82 LEU A CA 1
ATOM 637 C C . LEU A 1 82 ? -13.272 7.015 15.918 1.00 96.62 82 LEU A C 1
ATOM 639 O O . LEU A 1 82 ? -13.436 7.453 17.056 1.00 96.62 82 LEU A O 1
ATOM 643 N N . LYS A 1 83 ? -14.030 7.426 14.890 1.00 97.56 83 LYS A N 1
ATOM 644 C CA . LYS A 1 83 ? -15.147 8.380 15.046 1.00 97.56 83 LYS A CA 1
ATOM 645 C C . LYS A 1 83 ? -16.262 7.839 15.943 1.00 97.56 83 LYS A C 1
ATOM 647 O O . LYS A 1 83 ? -16.895 8.622 16.641 1.00 97.56 83 LYS A O 1
ATOM 652 N N . ASN A 1 84 ? -16.473 6.524 15.941 1.00 97.38 84 ASN A N 1
ATOM 653 C CA . ASN A 1 84 ? -17.444 5.827 16.787 1.00 97.38 84 ASN A CA 1
ATOM 654 C C . ASN A 1 84 ? -16.873 5.407 18.153 1.00 97.38 84 ASN A C 1
ATOM 656 O O . ASN A 1 84 ? -17.460 4.566 18.831 1.00 97.38 84 ASN A O 1
ATOM 660 N N . SER A 1 85 ? -15.736 5.980 18.563 1.00 96.31 85 SER A N 1
ATOM 661 C CA . SER A 1 85 ? -15.110 5.732 19.868 1.00 96.31 85 SER A CA 1
ATOM 662 C C . SER A 1 85 ? -14.749 4.263 20.123 1.00 96.31 85 SER A C 1
ATOM 664 O O . SER A 1 85 ? -14.742 3.814 21.266 1.00 96.31 85 SER A O 1
ATOM 666 N N . ILE A 1 86 ? -14.415 3.503 19.076 1.00 97.88 86 ILE A N 1
ATOM 667 C CA . ILE A 1 86 ? -13.784 2.190 19.243 1.00 97.88 86 ILE A CA 1
ATOM 668 C C . ILE A 1 86 ? -12.337 2.416 19.692 1.00 97.88 86 ILE A C 1
ATOM 670 O O . ILE A 1 86 ? -11.511 2.928 18.939 1.00 97.88 86 ILE A O 1
ATOM 674 N N . GLU A 1 87 ? -12.036 2.035 20.932 1.00 95.44 87 GLU A N 1
ATOM 675 C CA . GLU A 1 87 ? -10.759 2.347 21.593 1.00 95.44 87 GLU A CA 1
ATOM 676 C C . GLU A 1 87 ? -9.605 1.412 21.203 1.00 95.44 87 GLU A C 1
ATOM 678 O O . GLU A 1 87 ? -8.439 1.739 21.424 1.00 95.44 87 GLU A O 1
ATOM 683 N N . GLN A 1 88 ? -9.903 0.243 20.627 1.00 97.19 88 GLN A N 1
ATOM 684 C CA . GLN A 1 88 ? -8.900 -0.760 20.278 1.00 97.19 88 GLN A CA 1
ATOM 685 C C . GLN A 1 88 ? -9.047 -1.218 18.827 1.00 97.19 88 GLN A C 1
ATOM 687 O O . GLN A 1 88 ? -10.095 -1.713 18.416 1.00 97.19 88 GLN A O 1
ATOM 692 N N . ILE A 1 89 ? -7.951 -1.111 18.074 1.00 96.44 89 ILE A N 1
ATOM 693 C CA . ILE A 1 89 ? -7.817 -1.627 16.709 1.00 96.44 89 ILE A CA 1
ATOM 694 C C . ILE A 1 89 ? -6.641 -2.603 16.690 1.00 96.44 89 ILE A C 1
ATOM 696 O O . ILE A 1 89 ? -5.557 -2.294 17.184 1.00 96.44 89 ILE A O 1
ATOM 700 N N . VAL A 1 90 ? -6.855 -3.789 16.120 1.00 96.81 90 VAL A N 1
ATOM 701 C CA . VAL A 1 90 ? -5.829 -4.831 15.994 1.00 96.81 90 VAL A CA 1
ATOM 702 C C . VAL A 1 90 ? -5.614 -5.149 14.519 1.00 96.81 90 VAL A C 1
ATOM 704 O O . VAL A 1 90 ? -6.537 -5.573 13.827 1.00 96.81 90 VAL A O 1
ATOM 707 N N . PHE A 1 91 ? -4.376 -4.997 14.050 1.00 95.56 91 PHE A N 1
ATOM 708 C CA . PHE A 1 91 ? -3.970 -5.397 12.704 1.00 95.56 91 PHE A CA 1
ATOM 709 C C . PHE A 1 91 ? -3.397 -6.815 12.726 1.00 95.56 91 PHE A C 1
ATOM 711 O O . PHE A 1 91 ? -2.271 -7.045 13.169 1.00 95.56 91 PHE A O 1
ATOM 718 N N . LEU A 1 92 ? -4.169 -7.783 12.236 1.00 95.25 92 LEU A N 1
ATOM 719 C CA . LEU A 1 92 ? -3.720 -9.169 12.110 1.00 95.25 92 LEU A CA 1
ATOM 720 C C . LEU A 1 92 ? -2.945 -9.357 10.804 1.00 95.25 92 LEU A C 1
ATOM 722 O O . LEU A 1 92 ? -3.405 -8.945 9.743 1.00 95.25 92 LEU A O 1
ATOM 726 N N . GLY A 1 93 ? -1.767 -9.984 10.879 1.00 91.62 93 GLY A N 1
ATOM 727 C CA . GLY A 1 93 ? -0.917 -10.185 9.701 1.00 91.62 93 GLY A CA 1
ATOM 728 C C . GLY A 1 93 ? -0.463 -8.868 9.064 1.00 91.62 93 GLY A C 1
ATOM 729 O O . GLY A 1 93 ? -0.419 -8.768 7.842 1.00 91.62 93 GLY A O 1
ATOM 730 N N . ALA A 1 94 ? -0.155 -7.862 9.892 1.00 90.44 94 ALA A N 1
ATOM 731 C CA . ALA A 1 94 ? 0.037 -6.477 9.463 1.00 90.44 94 ALA A CA 1
ATOM 732 C C . ALA A 1 94 ? 1.081 -6.295 8.348 1.00 90.44 94 ALA A C 1
ATOM 734 O O . ALA A 1 94 ? 0.929 -5.399 7.524 1.00 90.44 94 ALA A O 1
ATOM 735 N N . GLY A 1 95 ? 2.111 -7.147 8.273 1.00 93.31 95 GLY A N 1
ATOM 736 C CA . GLY A 1 95 ? 3.143 -7.041 7.241 1.00 93.31 95 GLY A CA 1
ATOM 737 C C . GLY A 1 95 ? 3.745 -5.634 7.213 1.00 93.31 95 GLY A C 1
ATOM 738 O O . GLY A 1 95 ? 4.239 -5.164 8.230 1.00 93.31 95 GLY A O 1
ATOM 739 N N . PHE A 1 96 ? 3.652 -4.962 6.064 1.00 95.06 96 PHE A N 1
ATOM 740 C CA . PHE A 1 96 ? 4.058 -3.563 5.890 1.00 95.06 96 PHE A CA 1
ATOM 741 C C . PHE A 1 96 ? 2.865 -2.599 5.880 1.00 95.06 96 PHE A C 1
ATOM 743 O O . PHE A 1 96 ? 2.829 -1.703 5.053 1.00 95.06 96 PHE A O 1
ATOM 750 N N . ASN A 1 97 ? 1.818 -2.825 6.673 1.00 93.12 97 ASN A N 1
ATOM 751 C CA . ASN A 1 97 ? 0.715 -1.867 6.799 1.00 93.12 97 ASN A CA 1
ATOM 752 C C . ASN A 1 97 ? 1.193 -0.607 7.544 1.00 93.12 97 ASN A C 1
ATOM 754 O O . ASN A 1 97 ? 1.804 -0.738 8.608 1.00 93.12 97 ASN A O 1
ATOM 758 N N . SER A 1 98 ? 0.932 0.570 6.974 1.00 93.06 98 SER A N 1
ATOM 759 C CA . SER A 1 98 ? 1.380 1.875 7.462 1.00 93.06 98 SER A CA 1
ATOM 760 C C . SER A 1 98 ? 0.448 3.002 7.057 1.00 93.06 98 SER A C 1
ATOM 762 O O . SER A 1 98 ? -0.159 2.896 5.968 1.00 93.06 98 SER A O 1
#

InterPro domains:
  IPR007213 Methyltransferase Ppm1/Ppm2/Tcmp [PF04072] (9-96)
  IPR029063 S-adenosyl-L-methionine-dependent methyltransferase superfamily [G3DSA:3.40.50.150] (1-98)
  IPR029063 S-adenosyl-L-methionine-dependent methyltransferase superfamily [SSF53335] (5-97)

pLDDT: mean 92.66, std 8.83, range [37.91, 97.94]

Organism: NCBI:txid1499966